Protein AF-R9RGM7-F1 (afdb_monomer_lite)

Organism: NCBI:txid588596

Secondary structure (DSSP, 8-state):
---SSPPPPPPHHHHHHHHHHHSHHHHTS-TTTT-HHHHHHHHHHHHHTS-HHHHHHHHHHHHHHHHHHHHHH-TT----PPPPP---------

InterPro domains:
  IPR009071 High mobility group box domain [PS50118] (6-78)
  IPR036910 High mobility group box domain superfamily [G3DSA:1.10.30.10] (3-88)
  IPR036910 High mobility group box domain superfamily [SSF47095] (5-86)

pLDDT: mean 84.55, std 15.94, range [43.41, 98.31]

Foldseek 3Di:
DPDPADDDQDALLSVQLVVVCPDCVNVVDDPVCVPVVNSSVVSVVCVVVDDPVSSVVSRVVSVVSVVVSCVVPHPPDDHDDDDDDPPPPPDDDD

Structure (mmCIF, N/CA/C/O backbone):
data_AF-R9RGM7-F1
#
_entry.id   AF-R9RGM7-F1
#
loop_
_atom_site.group_PDB
_atom_site.id
_atom_site.type_symbol
_atom_site.label_atom_id
_atom_site.label_alt_id
_atom_site.label_comp_id
_atom_site.label_asym_id
_atom_site.label_entity_id
_atom_site.label_seq_id
_atom_site.pdbx_PDB_ins_code
_atom_site.Cartn_x
_atom_site.Cartn_y
_atom_site.Cartn_z
_atom_site.occupancy
_atom_site.B_iso_or_equiv
_atom_site.auth_seq_id
_atom_site.auth_comp_id
_atom_site.auth_asym_id
_atom_site.auth_atom_id
_atom_site.pdbx_PDB_model_num
ATOM 1 N N . ILE A 1 1 ? 1.210 -2.065 -24.750 1.00 47.78 1 ILE A N 1
ATOM 2 C CA . ILE A 1 1 ? 1.373 -0.650 -24.315 1.00 47.78 1 ILE A CA 1
ATOM 3 C C . ILE A 1 1 ? 2.777 -0.481 -23.731 1.00 47.78 1 ILE A C 1
ATOM 5 O O . ILE A 1 1 ? 2.997 -0.862 -22.587 1.00 47.78 1 ILE A O 1
ATOM 9 N N . LYS A 1 2 ? 3.747 0.039 -24.497 1.00 50.59 2 LYS A N 1
ATOM 10 C CA . LYS A 1 2 ? 5.059 0.418 -23.942 1.00 50.59 2 LYS A CA 1
ATOM 11 C C . LYS A 1 2 ? 4.915 1.792 -23.284 1.00 50.59 2 LYS A C 1
ATOM 13 O O . LYS A 1 2 ? 4.875 2.812 -23.963 1.00 50.59 2 LYS A O 1
ATOM 18 N N . VAL A 1 3 ? 4.751 1.824 -21.962 1.00 61.19 3 VAL A N 1
ATOM 19 C CA . VAL A 1 3 ? 4.703 3.086 -21.207 1.00 61.19 3 VAL A CA 1
ATOM 20 C C . VAL A 1 3 ? 6.101 3.706 -21.243 1.00 61.19 3 VAL A C 1
ATOM 22 O O . VAL A 1 3 ? 7.052 3.072 -20.797 1.00 61.19 3 VAL A O 1
ATOM 25 N N . LYS A 1 4 ? 6.224 4.947 -21.740 1.00 70.31 4 LYS A N 1
ATOM 26 C CA . LYS A 1 4 ? 7.498 5.692 -21.887 1.00 70.31 4 LYS A CA 1
ATOM 27 C C . LYS A 1 4 ? 8.349 5.698 -20.602 1.00 70.31 4 LYS A C 1
ATOM 29 O O . LYS A 1 4 ? 9.570 5.761 -20.665 1.00 70.31 4 LYS A O 1
ATOM 34 N N . THR A 1 5 ? 7.694 5.613 -19.441 1.00 79.00 5 THR A N 1
ATOM 35 C CA . THR A 1 5 ? 8.314 5.394 -18.129 1.00 79.00 5 THR A CA 1
ATOM 36 C C . THR A 1 5 ? 7.453 4.441 -17.291 1.00 79.00 5 THR A C 1
ATOM 38 O O . THR A 1 5 ? 6.398 4.865 -16.803 1.00 79.00 5 THR A O 1
ATOM 41 N N . PRO A 1 6 ? 7.855 3.174 -17.111 1.00 84.75 6 PRO A N 1
ATOM 42 C CA . PRO A 1 6 ? 7.064 2.214 -16.353 1.00 84.75 6 PRO A CA 1
ATOM 43 C C . PRO A 1 6 ? 6.900 2.638 -14.876 1.00 84.75 6 PRO A C 1
ATOM 45 O O . PRO A 1 6 ? 7.866 3.088 -14.244 1.00 84.75 6 PRO A O 1
ATOM 48 N N . PRO A 1 7 ? 5.682 2.539 -14.303 1.00 90.38 7 PRO A N 1
ATOM 49 C CA . PRO A 1 7 ? 5.423 2.939 -12.924 1.00 90.38 7 PRO A CA 1
ATOM 50 C C . PRO A 1 7 ? 6.168 2.033 -11.940 1.00 90.38 7 PRO A C 1
ATOM 52 O O . PRO A 1 7 ? 6.546 0.910 -12.267 1.00 90.38 7 PRO A O 1
ATOM 55 N N . ARG A 1 8 ? 6.357 2.517 -10.709 1.00 93.19 8 ARG A N 1
ATOM 56 C CA . ARG A 1 8 ? 6.892 1.690 -9.620 1.00 93.19 8 ARG A CA 1
ATOM 57 C C . ARG A 1 8 ? 5.904 0.573 -9.261 1.00 93.19 8 ARG A C 1
ATOM 59 O O . ARG A 1 8 ? 4.695 0.838 -9.269 1.00 93.19 8 ARG A O 1
ATOM 66 N N . PRO A 1 9 ? 6.382 -0.621 -8.868 1.00 95.12 9 PRO A N 1
ATOM 67 C CA . PRO A 1 9 ? 5.515 -1.611 -8.244 1.00 95.12 9 PRO A CA 1
ATOM 68 C C . PRO A 1 9 ? 4.852 -0.998 -7.004 1.00 95.12 9 PRO A C 1
ATOM 70 O O . PRO A 1 9 ? 5.472 -0.249 -6.242 1.00 95.12 9 PRO A O 1
ATOM 73 N N . GLN A 1 10 ? 3.559 -1.266 -6.831 1.00 95.81 10 GLN A N 1
ATOM 74 C CA . GLN A 1 10 ? 2.786 -0.723 -5.716 1.00 95.81 10 GLN A CA 1
ATOM 75 C C . GLN A 1 10 ? 3.157 -1.462 -4.429 1.00 95.81 10 GLN A C 1
ATOM 77 O O . GLN A 1 10 ? 3.083 -2.686 -4.377 1.00 95.81 10 GLN A O 1
ATOM 82 N N . ASN A 1 11 ? 3.528 -0.716 -3.385 1.00 97.00 11 ASN A N 1
ATOM 83 C CA . ASN A 1 11 ? 3.771 -1.299 -2.067 1.00 97.00 11 ASN A CA 1
ATOM 84 C C . ASN A 1 11 ? 2.454 -1.646 -1.348 1.00 97.00 11 ASN A C 1
ATOM 86 O O . ASN A 1 11 ? 1.374 -1.182 -1.738 1.00 97.00 11 ASN A O 1
ATOM 90 N N . ARG A 1 12 ? 2.554 -2.407 -0.250 1.00 97.62 12 ARG A N 1
ATOM 91 C CA . ARG A 1 12 ? 1.404 -2.856 0.555 1.00 97.62 12 ARG A CA 1
ATOM 92 C C . ARG A 1 12 ? 0.452 -1.732 0.973 1.00 97.62 12 ARG A C 1
ATOM 94 O O . ARG A 1 12 ? -0.761 -1.896 0.882 1.00 97.62 12 ARG A O 1
ATOM 101 N N . PHE A 1 13 ? 0.974 -0.562 1.349 1.00 96.88 13 PHE A N 1
ATOM 102 C CA . PHE A 1 13 ? 0.143 0.571 1.762 1.00 96.88 13 PHE A CA 1
ATOM 103 C C . PHE A 1 13 ? -0.627 1.184 0.587 1.00 96.88 13 PHE A C 1
ATOM 105 O O . PHE A 1 13 ? -1.795 1.534 0.731 1.00 96.88 13 PHE A O 1
ATOM 112 N N . ILE A 1 14 ? -0.013 1.302 -0.595 1.00 96.38 14 ILE A N 1
ATOM 113 C CA . ILE A 1 14 ? -0.704 1.805 -1.792 1.00 96.38 14 ILE A CA 1
ATOM 114 C C . ILE A 1 14 ? -1.838 0.859 -2.201 1.00 96.38 14 ILE A C 1
ATOM 116 O O . ILE A 1 14 ? -2.929 1.332 -2.537 1.00 96.38 14 ILE A O 1
ATOM 120 N N . LEU A 1 15 ? -1.605 -0.453 -2.113 1.00 97.12 15 LEU A N 1
ATOM 121 C CA . LEU A 1 15 ? -2.620 -1.478 -2.362 1.00 97.12 15 LEU A CA 1
ATOM 122 C C . LEU A 1 15 ? -3.773 -1.372 -1.355 1.00 97.12 15 LEU A C 1
ATOM 124 O O . LEU A 1 15 ? -4.932 -1.250 -1.759 1.00 97.12 15 LEU A O 1
ATOM 128 N N . TYR A 1 16 ? -3.454 -1.306 -0.062 1.00 97.06 16 TYR A N 1
ATOM 129 C CA . TYR A 1 16 ? -4.428 -1.097 1.010 1.00 97.06 16 TYR A CA 1
ATOM 130 C C . TYR A 1 16 ? -5.236 0.187 0.810 1.00 97.06 16 TYR A C 1
ATOM 132 O O . TYR A 1 16 ? -6.465 0.185 0.896 1.00 97.06 16 TYR A O 1
ATOM 140 N N . ARG A 1 17 ? -4.566 1.287 0.450 1.00 95.44 17 ARG A N 1
ATOM 141 C CA . ARG A 1 17 ? -5.218 2.574 0.205 1.00 95.44 17 ARG A CA 1
ATOM 142 C C . ARG A 1 17 ? -6.219 2.500 -0.934 1.00 95.44 17 ARG A C 1
ATOM 144 O O . ARG A 1 17 ? -7.310 3.049 -0.810 1.00 95.44 17 ARG A O 1
ATOM 151 N N . ARG A 1 18 ? -5.868 1.815 -2.023 1.00 93.44 18 ARG A N 1
ATOM 152 C CA . ARG A 1 18 ? -6.761 1.609 -3.170 1.00 93.44 18 ARG A CA 1
ATOM 153 C C . ARG A 1 18 ? -7.946 0.709 -2.823 1.00 93.44 18 ARG A C 1
ATOM 155 O O . ARG A 1 18 ? -9.040 0.933 -3.332 1.00 93.44 18 ARG A O 1
ATOM 162 N N . PHE A 1 19 ? -7.740 -0.289 -1.968 1.00 94.44 19 PHE A N 1
ATOM 163 C CA . PHE A 1 19 ? -8.814 -1.134 -1.456 1.00 94.44 19 PHE A CA 1
ATOM 164 C C . PHE A 1 19 ? -9.785 -0.325 -0.583 1.00 94.44 19 PHE A C 1
ATOM 166 O O . PHE A 1 19 ? -10.976 -0.246 -0.890 1.00 9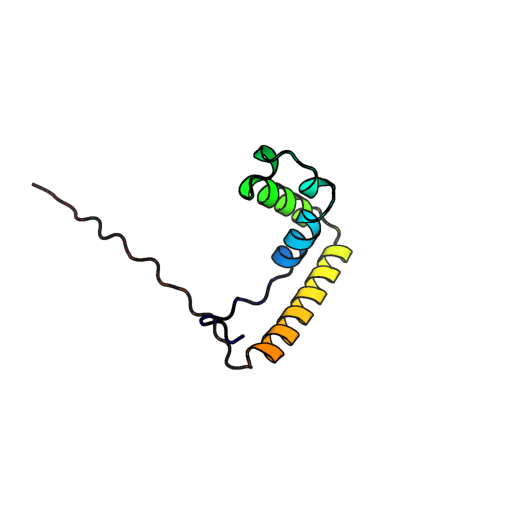4.44 19 PHE A O 1
ATOM 173 N N . LYS A 1 20 ? -9.281 0.369 0.446 1.00 93.31 20 LYS A N 1
ATOM 174 C CA . LYS A 1 20 ? -10.120 1.162 1.356 1.00 93.31 20 LYS A CA 1
ATOM 175 C C . LYS A 1 20 ? -10.811 2.324 0.649 1.00 93.31 20 LYS A C 1
ATOM 177 O O . LYS A 1 20 ? -11.990 2.542 0.910 1.00 93.31 20 LYS A O 1
ATOM 182 N N . SER A 1 21 ? -10.160 3.023 -0.285 1.00 89.94 21 SER A N 1
ATOM 183 C CA . SER A 1 21 ? -10.793 4.141 -1.005 1.00 89.94 21 SER A CA 1
ATOM 184 C C . SER A 1 21 ? -12.002 3.721 -1.850 1.00 89.94 21 SER A C 1
ATOM 186 O O . SER A 1 21 ? -12.875 4.544 -2.118 1.00 89.94 21 SER A O 1
ATOM 188 N N . ARG A 1 22 ? -12.087 2.442 -2.239 1.00 89.31 22 ARG A N 1
ATOM 189 C CA . ARG A 1 22 ? -13.239 1.868 -2.953 1.00 89.31 22 ARG A CA 1
ATOM 190 C C . ARG A 1 22 ? -14.360 1.400 -2.027 1.00 89.31 22 ARG A C 1
ATOM 192 O O . ARG A 1 22 ? -15.455 1.136 -2.521 1.00 89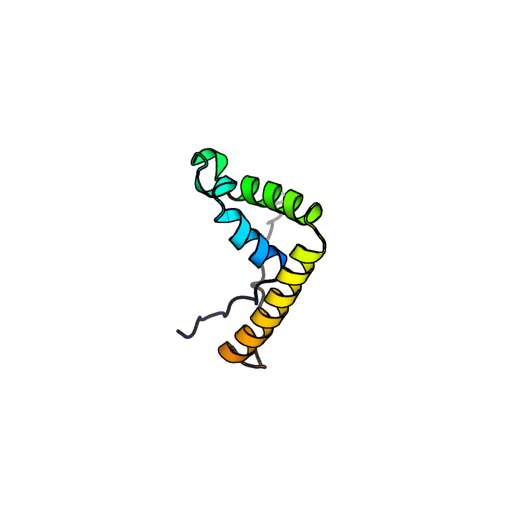.31 22 ARG A O 1
ATOM 199 N N . SER A 1 23 ? -14.113 1.301 -0.721 1.00 88.94 23 SER A N 1
ATOM 200 C CA . SER A 1 23 ? -15.141 0.905 0.244 1.00 88.94 23 SER A CA 1
ATOM 201 C C . SER A 1 23 ? -16.269 1.949 0.326 1.00 88.94 23 SER A C 1
ATOM 203 O O . SER A 1 23 ? -16.026 3.141 0.092 1.00 88.94 23 SER A O 1
ATOM 205 N N . PRO A 1 24 ? -17.501 1.545 0.697 1.00 86.12 24 PRO A N 1
ATOM 206 C CA . PRO A 1 24 ? -18.639 2.461 0.801 1.00 86.12 24 PRO A CA 1
ATOM 207 C C . PRO A 1 24 ? -18.363 3.691 1.679 1.00 86.12 24 PRO A C 1
ATOM 209 O O . PRO A 1 24 ? -18.784 4.789 1.317 1.00 86.12 24 PRO A O 1
ATOM 212 N N . LYS A 1 25 ? -17.576 3.524 2.756 1.00 84.75 25 LYS A N 1
ATOM 213 C CA . LYS A 1 25 ? -17.168 4.585 3.699 1.00 84.75 25 LYS A CA 1
ATOM 214 C C . LYS A 1 25 ? -16.509 5.789 3.018 1.00 84.75 25 LYS A C 1
ATOM 216 O O . LYS A 1 25 ? -16.670 6.917 3.480 1.00 84.75 25 LYS A O 1
ATOM 221 N N . PHE A 1 26 ? -15.760 5.559 1.942 1.00 83.81 26 PHE A N 1
ATOM 222 C CA . PHE A 1 26 ? -15.050 6.613 1.211 1.00 83.81 26 PHE A CA 1
ATOM 223 C C . PHE A 1 26 ? -15.695 6.920 -0.145 1.00 83.81 26 PHE A C 1
ATOM 225 O O . PHE A 1 26 ? -15.674 8.067 -0.588 1.00 83.81 26 PHE A O 1
ATOM 232 N N . LYS A 1 27 ? -16.330 5.929 -0.784 1.00 80.62 27 LYS A N 1
ATOM 233 C CA . LYS A 1 27 ? -16.967 6.083 -2.099 1.00 80.62 27 LYS A CA 1
ATOM 234 C C . LYS A 1 27 ? -18.245 6.934 -2.056 1.00 80.62 27 LYS A C 1
ATOM 236 O O . LYS A 1 27 ? -18.503 7.668 -3.007 1.00 80.62 27 LYS A O 1
ATOM 241 N N . LYS A 1 28 ? -19.029 6.854 -0.971 1.00 81.38 28 LYS A N 1
ATOM 242 C CA . LYS A 1 28 ? -20.332 7.541 -0.833 1.00 81.38 28 LYS A CA 1
ATOM 243 C C . LYS A 1 28 ? -20.249 8.980 -0.293 1.00 81.38 28 LYS A C 1
ATOM 245 O O . LYS A 1 28 ? -21.279 9.618 -0.129 1.00 81.38 28 LYS A O 1
ATOM 250 N N . ARG A 1 29 ? -19.052 9.513 -0.022 1.00 79.44 29 ARG A N 1
ATOM 251 C CA . ARG A 1 29 ? -18.885 10.859 0.563 1.00 79.44 29 ARG A CA 1
ATOM 252 C C . ARG A 1 29 ? -19.269 11.982 -0.403 1.00 79.44 29 ARG A C 1
ATOM 254 O O . ARG A 1 29 ? -19.225 11.781 -1.620 1.00 79.44 29 ARG A O 1
ATOM 261 N N . ARG A 1 30 ? -19.585 13.172 0.117 1.00 74.69 30 ARG A N 1
ATOM 262 C CA . ARG A 1 30 ? -19.748 14.390 -0.700 1.00 74.69 30 ARG A CA 1
ATOM 263 C C . ARG A 1 30 ? -18.412 14.780 -1.353 1.00 74.69 30 ARG A C 1
ATOM 265 O O . ARG A 1 30 ? -17.356 14.301 -0.933 1.00 74.69 30 ARG A O 1
ATOM 272 N N . LYS A 1 31 ? -18.436 15.562 -2.438 1.00 71.94 31 LYS A N 1
ATOM 273 C CA . LYS A 1 31 ? -17.220 15.875 -3.224 1.00 71.94 31 LYS A CA 1
ATOM 274 C C . LYS A 1 31 ? -16.166 16.593 -2.374 1.00 71.94 31 LYS A C 1
ATOM 276 O O . LYS A 1 31 ? -14.976 16.319 -2.526 1.00 71.94 31 LYS A O 1
ATOM 281 N N . GLU A 1 32 ? -16.605 17.435 -1.448 1.00 68.88 32 GLU A N 1
ATOM 282 C CA . GLU A 1 32 ? -15.775 18.236 -0.546 1.00 68.88 32 GLU A CA 1
ATOM 283 C C . GLU A 1 32 ? -14.983 17.344 0.428 1.00 68.88 32 GLU A C 1
ATOM 285 O O . GLU A 1 32 ? -13.798 17.584 0.673 1.00 68.88 32 GLU A O 1
ATOM 290 N N . ASP A 1 33 ? -15.596 16.244 0.875 1.00 66.69 33 ASP A N 1
ATOM 291 C CA . ASP A 1 33 ? -15.017 15.255 1.796 1.00 66.69 33 ASP A CA 1
ATOM 292 C C . ASP A 1 33 ? -14.206 14.159 1.081 1.00 66.69 33 ASP A C 1
ATOM 294 O O . ASP A 1 33 ? -13.476 13.388 1.712 1.00 66.69 33 ASP A O 1
ATOM 298 N N . ARG A 1 34 ? -14.305 14.080 -0.255 1.00 69.69 34 ARG A N 1
ATOM 299 C CA . ARG A 1 34 ? -13.464 13.215 -1.107 1.00 69.69 34 ARG A CA 1
ATOM 300 C C . ARG A 1 34 ? -12.103 13.830 -1.425 1.00 69.69 34 ARG A C 1
ATOM 302 O O . ARG A 1 34 ? -11.351 13.254 -2.216 1.00 69.69 34 ARG A O 1
ATOM 309 N N . LYS A 1 35 ? -11.755 14.983 -0.837 1.00 77.94 35 LYS A N 1
ATOM 310 C CA . LYS A 1 35 ? -10.424 15.585 -1.001 1.00 77.94 35 LYS A CA 1
ATOM 311 C C . LYS A 1 35 ? -9.349 14.531 -0.725 1.00 77.94 35 LYS A C 1
ATOM 313 O O . LYS A 1 35 ? -9.205 14.038 0.393 1.00 77.94 35 LYS A O 1
ATOM 318 N N . VAL A 1 36 ? -8.543 14.233 -1.749 1.00 77.50 36 VAL A N 1
ATOM 319 C CA . VAL A 1 36 ? -7.543 13.145 -1.748 1.00 77.50 36 VAL A CA 1
ATOM 320 C C . VAL A 1 36 ? -6.609 13.215 -0.537 1.00 77.50 36 VAL A C 1
ATOM 322 O O . VAL A 1 36 ? -6.234 12.179 0.019 1.00 77.50 36 VAL A O 1
ATOM 325 N N . LYS A 1 37 ? -6.254 14.433 -0.106 1.00 82.06 37 LYS A N 1
ATOM 326 C CA . LYS A 1 37 ? -5.408 14.685 1.067 1.00 82.06 37 LYS A CA 1
ATOM 327 C C . LYS A 1 37 ? -6.070 14.215 2.368 1.00 82.06 37 LYS A C 1
ATOM 329 O O . LYS A 1 37 ? -5.400 13.567 3.165 1.00 82.06 37 LYS A O 1
ATOM 334 N N . LEU A 1 38 ? -7.361 14.498 2.560 1.00 81.88 38 LEU A N 1
ATOM 335 C CA . LEU A 1 38 ? -8.120 14.093 3.750 1.00 81.88 38 LEU A CA 1
ATOM 336 C C . LEU A 1 38 ? -8.318 12.576 3.771 1.00 81.88 38 LEU A C 1
ATOM 338 O O . LEU A 1 38 ? -7.892 11.910 4.712 1.00 81.88 38 LEU A O 1
ATOM 342 N N . THR A 1 39 ? -8.813 12.008 2.668 1.00 85.44 39 THR A N 1
ATOM 343 C CA . THR A 1 39 ? -9.002 10.557 2.530 1.00 85.44 39 THR A CA 1
ATOM 344 C C . THR A 1 39 ? -7.700 9.779 2.745 1.00 85.44 39 THR A C 1
ATOM 346 O O . THR A 1 39 ? -7.696 8.740 3.399 1.00 85.44 39 THR A O 1
ATOM 349 N N . SER A 1 40 ? -6.567 10.281 2.239 1.00 89.06 40 SER A N 1
ATOM 350 C CA . SER A 1 40 ? -5.272 9.611 2.427 1.00 89.06 40 SER A CA 1
ATOM 351 C C . SER A 1 40 ? -4.784 9.667 3.877 1.00 89.06 40 SER A C 1
ATOM 353 O O . SER A 1 40 ? -4.205 8.686 4.337 1.00 89.06 40 SER A O 1
ATOM 355 N N . LYS A 1 41 ? -5.027 10.771 4.601 1.00 92.25 41 LYS A N 1
ATOM 356 C CA . LYS A 1 41 ? -4.698 10.875 6.033 1.00 92.25 41 LYS A CA 1
ATOM 357 C C . LYS A 1 41 ? -5.515 9.887 6.863 1.00 92.25 41 LYS A C 1
ATOM 359 O O . LYS A 1 41 ? -4.943 9.147 7.654 1.00 92.25 41 LYS A O 1
ATOM 364 N N . GLU A 1 42 ? -6.823 9.823 6.636 1.00 92.81 42 GLU A N 1
ATOM 365 C CA . GLU A 1 42 ? -7.697 8.883 7.346 1.00 92.81 42 GLU A CA 1
ATOM 366 C C . GLU A 1 42 ? -7.312 7.428 7.081 1.00 92.81 42 GLU A C 1
ATOM 368 O O . GLU A 1 42 ? -7.211 6.629 8.008 1.00 92.81 42 GLU A O 1
ATOM 373 N N . ILE A 1 43 ? -7.041 7.074 5.823 1.00 94.75 43 ILE A N 1
ATOM 374 C CA . ILE A 1 43 ? -6.623 5.712 5.489 1.00 94.75 4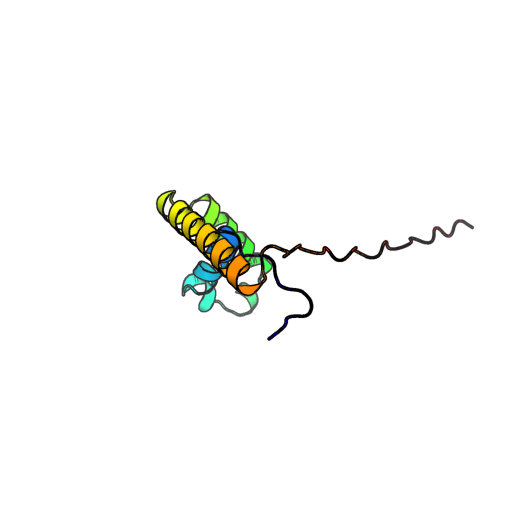3 ILE A CA 1
ATOM 375 C C . ILE A 1 43 ? -5.254 5.379 6.099 1.00 94.75 43 ILE A C 1
ATOM 377 O O . ILE A 1 43 ? -5.025 4.234 6.480 1.00 94.75 43 ILE A O 1
ATOM 381 N N . ALA A 1 44 ? -4.348 6.352 6.231 1.00 95.81 44 ALA A N 1
ATOM 382 C CA . ALA A 1 44 ? -3.086 6.138 6.933 1.00 95.81 44 ALA A CA 1
ATOM 383 C C . ALA A 1 44 ? -3.301 5.821 8.422 1.00 95.81 44 ALA A C 1
ATOM 385 O O . ALA A 1 44 ? -2.610 4.956 8.954 1.00 95.81 44 ALA A O 1
ATOM 386 N N . ILE A 1 45 ? -4.271 6.470 9.076 1.00 96.31 45 ILE A N 1
ATOM 387 C CA . ILE A 1 45 ? -4.663 6.149 10.458 1.00 96.31 45 ILE A CA 1
ATOM 388 C C . ILE A 1 45 ? -5.245 4.733 10.525 1.00 96.31 45 ILE A C 1
ATOM 390 O O . ILE A 1 45 ? -4.812 3.942 11.357 1.00 96.31 45 ILE A O 1
ATOM 394 N N . LEU A 1 46 ? -6.151 4.378 9.604 1.00 95.69 46 LEU A N 1
ATOM 395 C CA . LEU A 1 46 ? -6.705 3.021 9.533 1.00 95.69 46 LEU A CA 1
ATOM 396 C C . LEU A 1 46 ? -5.610 1.966 9.361 1.00 95.69 46 LEU A C 1
ATOM 398 O O . LEU A 1 46 ? -5.633 0.966 10.057 1.00 95.69 46 LEU A O 1
ATOM 402 N N . TRP A 1 47 ? -4.625 2.210 8.493 1.00 97.50 47 TRP A N 1
ATOM 403 C CA . TRP A 1 47 ? -3.510 1.285 8.283 1.00 97.50 47 TRP A CA 1
ATOM 404 C C . TRP A 1 47 ? -2.669 1.058 9.546 1.00 97.50 47 TRP A C 1
ATOM 406 O O . TRP A 1 47 ? -2.235 -0.065 9.795 1.00 97.50 47 TRP A O 1
ATOM 416 N N . LYS A 1 48 ? -2.433 2.108 10.347 1.00 96.62 48 LYS A N 1
ATOM 417 C CA . LYS A 1 48 ? -1.691 1.988 11.613 1.00 96.62 48 LYS A CA 1
ATOM 418 C C . LYS A 1 48 ? -2.419 1.085 12.613 1.00 96.62 48 LYS A C 1
ATOM 420 O O . LYS A 1 48 ? -1.761 0.286 13.270 1.00 96.62 48 LYS A O 1
ATOM 425 N N . ASN A 1 49 ? -3.747 1.186 12.656 1.00 97.06 49 ASN A N 1
ATOM 426 C CA . ASN A 1 49 ? -4.610 0.473 13.601 1.00 97.06 49 ASN A CA 1
ATOM 427 C C . ASN A 1 49 ? -5.180 -0.845 13.044 1.00 97.06 49 ASN A C 1
ATOM 429 O O . ASN A 1 49 ? -6.006 -1.476 13.692 1.00 97.06 49 ASN A O 1
ATOM 433 N N . GLU A 1 50 ? -4.801 -1.236 11.828 1.00 97.12 50 GLU A N 1
ATOM 434 C CA . GLU A 1 50 ? -5.289 -2.458 11.190 1.00 97.12 50 GLU A CA 1
ATOM 435 C C . GLU A 1 50 ? -4.629 -3.697 11.815 1.00 97.12 50 GLU A C 1
ATOM 437 O O . GLU A 1 50 ? -3.493 -3.625 12.298 1.00 97.12 50 GLU A O 1
ATOM 442 N N . THR A 1 51 ? -5.316 -4.839 11.767 1.00 97.94 51 THR A N 1
ATOM 443 C CA . THR A 1 51 ? -4.800 -6.091 12.332 1.00 97.94 51 THR A CA 1
ATOM 444 C C . THR A 1 51 ? -3.572 -6.610 11.583 1.00 97.94 51 THR A C 1
ATOM 446 O O . THR A 1 51 ? -3.357 -6.328 10.394 1.00 97.94 51 THR A O 1
ATOM 449 N N . GLU A 1 52 ? -2.754 -7.403 12.273 1.00 97.25 52 GLU A N 1
ATOM 450 C CA . GLU A 1 52 ? -1.551 -7.991 11.682 1.00 97.25 52 GLU A CA 1
ATOM 451 C C . GLU A 1 52 ? -1.884 -8.977 10.556 1.00 97.25 52 GLU A C 1
ATOM 453 O O . GLU A 1 52 ? -1.150 -9.059 9.571 1.00 97.25 52 GLU A O 1
ATOM 458 N N . GLU A 1 53 ? -3.021 -9.665 10.624 1.00 97.75 53 GLU A N 1
ATOM 459 C CA . GLU A 1 53 ? -3.512 -10.569 9.578 1.00 97.75 53 GLU A CA 1
ATOM 460 C C . GLU A 1 53 ? -3.757 -9.804 8.278 1.00 97.75 53 GLU A C 1
ATOM 462 O O . GLU A 1 53 ? -3.268 -10.189 7.213 1.00 97.75 53 GLU A O 1
ATOM 467 N N . VAL A 1 54 ? -4.448 -8.665 8.356 1.00 97.44 54 VAL A N 1
ATOM 468 C CA . VAL A 1 54 ? -4.699 -7.824 7.182 1.00 97.44 54 VAL A CA 1
ATOM 469 C C . VAL A 1 54 ? -3.382 -7.260 6.650 1.00 97.44 54 VAL A C 1
ATOM 471 O O . VAL A 1 54 ? -3.149 -7.283 5.438 1.00 97.44 54 VAL A O 1
ATOM 474 N N . LYS A 1 55 ? -2.473 -6.806 7.522 1.00 97.25 55 LYS A N 1
ATOM 475 C CA . LYS A 1 55 ? -1.143 -6.347 7.087 1.00 97.25 55 LYS A CA 1
ATOM 476 C C . LYS A 1 55 ? -0.371 -7.460 6.370 1.00 97.25 55 LYS A C 1
ATOM 478 O O . LYS A 1 55 ? 0.205 -7.189 5.313 1.00 97.25 55 LYS A O 1
ATOM 483 N N . LYS A 1 56 ? -0.409 -8.703 6.869 1.00 98.06 56 LYS A N 1
ATOM 484 C CA . LYS A 1 56 ? 0.200 -9.888 6.231 1.00 98.06 56 LYS A CA 1
ATOM 485 C C . LYS A 1 56 ? -0.386 -10.156 4.843 1.00 98.06 56 LYS A C 1
ATOM 487 O O . LYS A 1 56 ? 0.386 -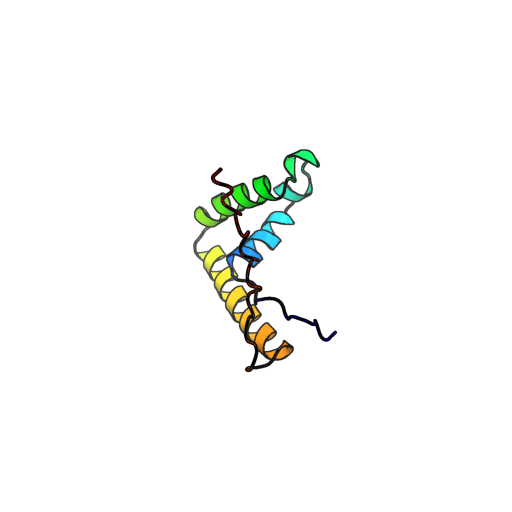10.385 3.911 1.00 98.06 56 LYS A O 1
ATOM 492 N N . VAL A 1 57 ? -1.704 -10.037 4.667 1.00 98.31 57 VAL A N 1
ATOM 493 C CA . VAL A 1 57 ? -2.354 -10.157 3.347 1.00 98.31 57 VAL A CA 1
ATOM 494 C C . VAL A 1 57 ? -1.796 -9.123 2.367 1.00 98.31 57 VAL A C 1
ATOM 496 O O . VAL A 1 57 ? -1.370 -9.473 1.265 1.00 98.31 57 VAL A O 1
ATOM 499 N N . PHE A 1 58 ? -1.717 -7.849 2.759 1.00 98.06 58 PHE A N 1
ATOM 500 C CA . PHE A 1 58 ? -1.176 -6.812 1.873 1.00 98.06 58 PHE A CA 1
ATOM 501 C C . PHE A 1 58 ? 0.338 -6.937 1.645 1.00 98.06 58 PHE A C 1
ATOM 503 O O . PHE A 1 58 ? 0.817 -6.563 0.573 1.00 98.06 58 PHE A O 1
ATOM 510 N N . CYS A 1 59 ? 1.091 -7.506 2.590 1.00 98.00 59 CYS A N 1
ATOM 511 C CA . CYS A 1 59 ? 2.485 -7.905 2.378 1.00 98.00 59 CYS A CA 1
ATOM 512 C C . CYS A 1 59 ? 2.608 -9.014 1.321 1.00 98.00 59 CYS A C 1
ATOM 514 O O . CYS A 1 59 ? 3.480 -8.932 0.456 1.00 98.00 59 CYS A O 1
ATOM 516 N N . ALA A 1 60 ? 1.740 -10.030 1.350 1.00 98.19 60 ALA A N 1
ATOM 517 C CA . ALA A 1 60 ? 1.712 -11.077 0.328 1.00 98.19 60 ALA A CA 1
ATOM 518 C C . ALA A 1 60 ? 1.348 -10.499 -1.051 1.00 98.19 60 ALA A C 1
ATOM 520 O O . ALA A 1 60 ? 2.039 -10.768 -2.034 1.00 98.19 60 ALA A O 1
ATOM 521 N N . LEU A 1 61 ? 0.351 -9.610 -1.111 1.00 97.88 61 LEU A N 1
ATOM 522 C CA . LEU A 1 61 ? -0.006 -8.898 -2.341 1.00 97.88 61 LEU A CA 1
ATOM 523 C C . LEU A 1 61 ? 1.152 -8.045 -2.879 1.00 97.88 61 LEU A C 1
ATOM 525 O O . LEU A 1 61 ? 1.378 -8.020 -4.084 1.00 97.88 61 LEU A O 1
ATOM 529 N N . GLU A 1 62 ? 1.921 -7.378 -2.014 1.00 98.12 62 GLU A N 1
ATOM 530 C CA . GLU A 1 62 ? 3.122 -6.639 -2.427 1.00 98.12 62 GLU A CA 1
ATOM 531 C C . GLU A 1 62 ? 4.161 -7.560 -3.090 1.00 98.12 62 GLU A C 1
ATOM 533 O O . GLU A 1 62 ? 4.751 -7.177 -4.103 1.00 98.12 62 GLU A O 1
ATOM 538 N N . ARG A 1 63 ? 4.361 -8.784 -2.577 1.00 98.12 63 ARG A N 1
ATOM 539 C CA . ARG A 1 63 ? 5.252 -9.779 -3.207 1.00 98.12 63 ARG A CA 1
ATOM 540 C C . ARG A 1 63 ? 4.743 -10.179 -4.591 1.00 98.12 63 ARG A C 1
ATOM 542 O O . ARG A 1 63 ? 5.508 -10.123 -5.549 1.00 98.12 63 ARG A O 1
ATOM 549 N N . MET A 1 64 ? 3.452 -10.488 -4.717 1.00 97.94 64 MET A N 1
ATOM 550 C CA . MET A 1 64 ? 2.841 -10.835 -6.008 1.00 97.94 64 MET A CA 1
ATOM 551 C C . MET 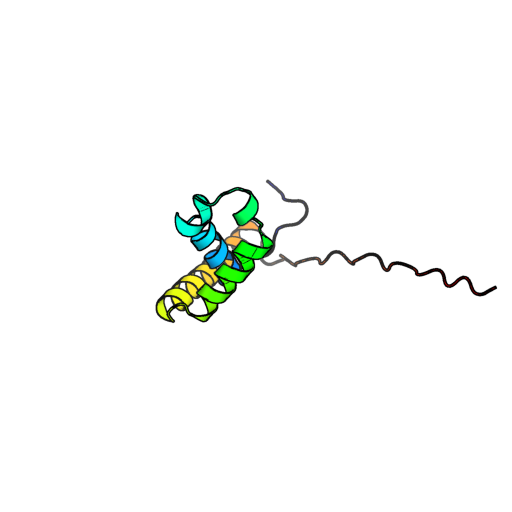A 1 64 ? 2.937 -9.692 -7.022 1.00 97.94 64 MET A C 1
ATOM 553 O O . MET A 1 64 ? 3.236 -9.917 -8.192 1.00 97.94 64 MET A O 1
ATOM 557 N N . VAL A 1 65 ? 2.731 -8.448 -6.580 1.00 96.81 65 VAL A N 1
ATOM 558 C CA . VAL A 1 65 ? 2.866 -7.268 -7.441 1.00 96.81 65 VAL A CA 1
ATOM 559 C C . VAL A 1 65 ? 4.298 -7.108 -7.941 1.00 96.81 65 VAL A C 1
ATOM 561 O O . VAL A 1 65 ? 4.472 -6.741 -9.097 1.00 96.81 65 VAL A O 1
ATOM 564 N N . LYS A 1 66 ? 5.316 -7.392 -7.120 1.00 95.50 66 LYS A N 1
ATOM 565 C CA . LYS A 1 66 ? 6.720 -7.365 -7.563 1.00 95.50 66 LYS A CA 1
ATOM 566 C C . LYS A 1 66 ? 7.008 -8.433 -8.616 1.00 95.50 66 LYS A C 1
ATOM 568 O O . LYS A 1 66 ? 7.635 -8.106 -9.616 1.00 95.50 66 LYS A O 1
ATOM 573 N N . ILE A 1 67 ? 6.512 -9.657 -8.420 1.00 96.19 67 ILE A N 1
ATOM 574 C CA . ILE A 1 67 ? 6.654 -10.754 -9.392 1.00 96.19 67 ILE A CA 1
ATOM 575 C C . ILE A 1 67 ? 6.016 -10.353 -10.726 1.00 96.19 67 ILE A C 1
ATOM 577 O O . ILE A 1 67 ? 6.693 -10.313 -11.747 1.00 96.19 67 ILE A O 1
ATOM 581 N N . LYS A 1 68 ? 4.755 -9.912 -10.702 1.00 95.62 68 LYS A N 1
ATOM 582 C CA . LYS A 1 68 ? 4.045 -9.491 -11.917 1.00 95.62 68 LYS A CA 1
ATOM 583 C C . LYS A 1 68 ? 4.658 -8.256 -12.579 1.00 95.62 68 LYS A C 1
ATOM 585 O O . LYS A 1 68 ? 4.611 -8.099 -13.792 1.00 95.62 68 LYS A O 1
ATOM 590 N N . HIS A 1 69 ? 5.212 -7.339 -11.789 1.00 95.06 69 HIS A N 1
ATOM 591 C CA . HIS A 1 69 ? 5.913 -6.168 -12.314 1.00 95.06 69 HIS A CA 1
ATOM 592 C C . HIS A 1 69 ? 7.195 -6.580 -13.049 1.00 95.06 69 HIS A C 1
ATOM 594 O O . HIS A 1 69 ? 7.412 -6.110 -14.161 1.00 95.06 69 HIS A O 1
ATOM 600 N N . ARG A 1 70 ? 7.962 -7.520 -12.486 1.00 93.50 70 ARG A N 1
ATOM 601 C CA . ARG A 1 70 ? 9.141 -8.129 -13.115 1.00 93.50 70 ARG A CA 1
ATOM 602 C C . ARG A 1 70 ? 8.787 -8.838 -14.428 1.00 93.50 70 ARG A C 1
ATOM 604 O O . ARG A 1 70 ? 9.425 -8.577 -15.436 1.00 93.50 70 ARG A O 1
ATOM 611 N N . GLU A 1 71 ? 7.720 -9.638 -14.449 1.00 94.62 71 GLU A N 1
ATOM 612 C CA . GLU A 1 71 ? 7.225 -10.304 -15.671 1.00 94.62 71 GLU A CA 1
ATOM 613 C C . GLU A 1 71 ? 6.864 -9.312 -16.789 1.00 94.62 71 GLU A C 1
ATOM 615 O O . GLU A 1 71 ? 7.119 -9.566 -17.962 1.00 94.62 71 GLU A O 1
ATOM 620 N N . VAL A 1 72 ? 6.257 -8.174 -16.435 1.00 93.50 72 VAL A N 1
ATOM 621 C CA . VAL A 1 72 ? 5.769 -7.187 -17.413 1.00 93.50 72 VAL A CA 1
ATOM 622 C C . VAL A 1 72 ? 6.867 -6.232 -17.888 1.00 93.50 72 VAL A C 1
ATOM 624 O O . VAL A 1 72 ? 6.817 -5.772 -19.030 1.00 93.50 72 VAL A O 1
ATOM 627 N N . TYR A 1 73 ? 7.812 -5.872 -17.017 1.00 91.31 73 TYR A N 1
ATOM 628 C CA . TYR A 1 73 ? 8.789 -4.809 -17.278 1.00 91.31 73 TYR A CA 1
ATOM 629 C C . TYR A 1 73 ? 10.242 -5.278 -17.368 1.00 91.31 73 TYR A C 1
ATOM 631 O O . TYR A 1 73 ? 11.085 -4.447 -17.694 1.00 91.31 73 TYR A O 1
ATOM 639 N N . GLY A 1 74 ? 10.515 -6.559 -17.122 1.00 91.62 74 GLY A N 1
ATOM 640 C CA . GLY A 1 74 ? 11.852 -7.139 -17.182 1.00 91.62 74 GLY A CA 1
ATOM 641 C C . GLY A 1 74 ? 12.671 -6.951 -15.904 1.00 91.62 74 GLY A C 1
ATOM 642 O O . GLY A 1 74 ? 12.355 -6.142 -15.023 1.00 91.62 74 GLY A O 1
ATOM 643 N N . ASP A 1 75 ? 13.755 -7.718 -15.825 1.00 90.44 75 ASP A N 1
ATOM 644 C CA . ASP A 1 75 ? 14.716 -7.710 -14.712 1.00 90.44 75 ASP A CA 1
ATOM 645 C C . ASP A 1 75 ? 15.592 -6.456 -14.702 1.00 90.44 75 ASP A C 1
ATOM 647 O O . ASP A 1 75 ? 16.106 -6.046 -13.662 1.00 90.44 75 ASP A O 1
ATOM 651 N N . ASP A 1 76 ? 15.720 -5.814 -15.859 1.00 89.50 76 ASP A N 1
ATOM 652 C CA . ASP A 1 76 ? 16.459 -4.580 -16.090 1.00 89.50 76 ASP A CA 1
ATOM 653 C C . ASP A 1 76 ? 15.666 -3.319 -15.697 1.00 89.50 76 ASP A C 1
ATOM 655 O O . ASP A 1 76 ? 16.169 -2.193 -15.818 1.00 89.50 76 ASP A O 1
ATOM 659 N N . TYR A 1 77 ? 14.439 -3.470 -15.174 1.00 90.62 77 TYR A N 1
ATOM 660 C CA . TYR A 1 77 ? 13.647 -2.338 -14.704 1.00 90.62 77 TYR A CA 1
ATOM 661 C C . TYR A 1 77 ? 14.401 -1.526 -13.642 1.00 90.62 77 TYR A C 1
ATOM 663 O O . TYR A 1 77 ? 14.678 -1.975 -12.527 1.00 90.62 77 TYR A O 1
ATOM 671 N N . LYS A 1 78 ? 14.616 -0.240 -13.941 1.00 87.31 78 LYS A N 1
ATOM 672 C CA . LYS A 1 78 ? 15.160 0.734 -12.992 1.00 87.31 78 LYS A CA 1
ATOM 673 C C . LYS A 1 78 ? 14.316 1.997 -12.957 1.00 87.31 78 LYS A C 1
ATOM 675 O O . LYS A 1 78 ? 14.115 2.680 -13.962 1.00 87.31 78 LYS A O 1
ATOM 680 N N . TYR A 1 79 ? 13.864 2.363 -11.760 1.00 88.75 79 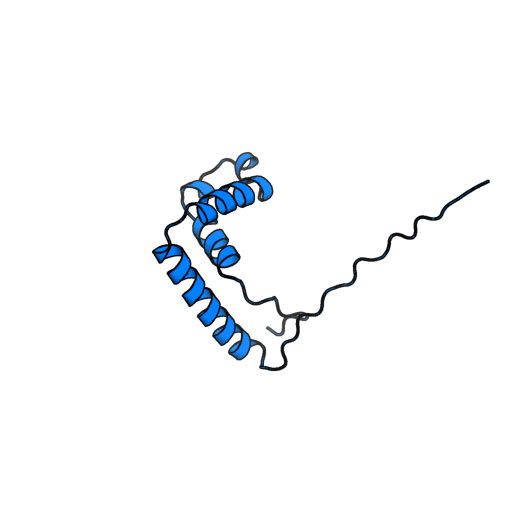TYR A N 1
ATOM 681 C CA . TYR A 1 79 ? 13.140 3.613 -11.564 1.00 88.75 79 TYR A CA 1
ATOM 682 C C . TYR A 1 79 ? 14.057 4.824 -11.784 1.00 88.75 79 TYR A C 1
ATOM 684 O O . TYR A 1 79 ? 14.998 5.051 -11.022 1.00 88.75 79 TYR A O 1
ATOM 692 N N . LYS A 1 80 ? 13.728 5.653 -12.779 1.00 86.69 80 LYS A N 1
ATOM 693 C CA . LYS A 1 80 ? 14.398 6.934 -13.032 1.00 86.69 80 LYS A CA 1
ATOM 694 C C . LYS A 1 80 ? 13.612 8.068 -12.368 1.00 86.69 80 LYS A C 1
ATOM 696 O O . LYS A 1 80 ? 12.510 8.412 -12.794 1.00 86.69 80 LYS A O 1
ATOM 701 N N . LYS A 1 81 ? 14.170 8.658 -11.306 1.00 82.69 81 LYS A N 1
ATOM 702 C CA . LYS A 1 81 ? 13.601 9.852 -10.659 1.00 82.69 81 LYS A CA 1
ATOM 703 C C . LYS A 1 81 ? 13.793 11.055 -11.587 1.00 82.69 81 LYS A C 1
ATOM 705 O O . LYS A 1 81 ? 14.917 11.333 -11.993 1.00 82.69 81 LYS A O 1
ATOM 710 N N . LYS A 1 82 ? 12.729 11.810 -11.873 1.00 80.75 82 LYS A N 1
ATOM 711 C CA . LYS A 1 82 ? 12.876 13.139 -12.487 1.00 80.75 82 LYS A CA 1
ATOM 712 C C . LYS A 1 82 ? 13.549 14.074 -11.475 1.00 80.75 82 LYS A C 1
ATOM 714 O O . LYS A 1 82 ? 13.062 14.196 -10.346 1.00 80.75 82 LYS A O 1
ATOM 719 N N . LYS A 1 83 ? 14.670 14.698 -11.850 1.00 78.56 83 LYS A N 1
ATOM 720 C CA . LYS A 1 83 ? 15.270 15.778 -11.053 1.00 78.56 83 LYS A CA 1
ATOM 721 C C . LYS A 1 83 ? 14.256 16.926 -10.990 1.00 78.56 83 LYS A C 1
ATOM 723 O O . LYS A 1 83 ? 13.636 17.251 -11.999 1.00 78.56 83 LYS A O 1
ATOM 728 N N . ARG A 1 84 ? 14.025 17.479 -9.798 1.00 72.62 84 ARG A N 1
ATOM 729 C CA . ARG A 1 84 ? 13.264 18.729 -9.664 1.00 72.62 84 ARG A CA 1
ATOM 730 C C . ARG A 1 84 ? 14.188 19.837 -10.166 1.00 72.62 84 ARG A C 1
ATOM 732 O O . ARG A 1 84 ? 15.348 19.834 -9.766 1.00 72.62 84 ARG A O 1
ATOM 739 N N . GLY A 1 85 ? 13.709 20.701 -11.061 1.00 60.00 85 GLY A N 1
ATOM 740 C CA . GLY A 1 85 ? 14.466 21.885 -11.463 1.00 60.00 85 GLY A CA 1
ATOM 741 C C . GLY A 1 85 ? 14.799 22.690 -10.211 1.00 60.00 85 GLY A C 1
ATOM 742 O O . GLY A 1 85 ? 13.902 22.985 -9.423 1.00 60.00 85 GLY A O 1
ATOM 743 N N . SER A 1 86 ? 16.081 22.946 -9.982 1.00 49.59 86 SER A N 1
ATOM 744 C CA . SER A 1 86 ? 16.532 23.924 -9.001 1.00 49.59 86 SER A CA 1
ATOM 745 C C . SER A 1 86 ? 15.963 25.273 -9.420 1.00 49.59 86 SER A C 1
ATOM 747 O O . SER A 1 86 ? 16.307 25.776 -10.487 1.00 49.59 86 SER A O 1
ATOM 749 N N . SER A 1 87 ? 15.064 25.839 -8.621 1.00 49.28 87 SER A N 1
ATOM 750 C CA . SER A 1 87 ? 14.757 27.261 -8.702 1.00 49.28 87 SER A CA 1
ATOM 751 C C . SER A 1 87 ? 16.052 28.011 -8.402 1.00 49.28 87 SER A C 1
ATOM 753 O O . SER A 1 87 ? 16.495 28.021 -7.256 1.00 49.28 87 SER A O 1
ATOM 755 N N . ILE A 1 88 ? 16.692 28.562 -9.434 1.00 50.19 88 ILE A N 1
ATOM 756 C CA . ILE A 1 88 ? 17.711 29.597 -9.267 1.00 50.19 88 ILE A CA 1
ATOM 757 C C . ILE A 1 88 ? 16.967 30.788 -8.664 1.00 50.19 88 ILE A C 1
ATOM 759 O O . ILE A 1 88 ? 16.184 31.445 -9.343 1.00 50.19 88 ILE A O 1
ATOM 763 N N . SER A 1 89 ? 17.130 30.996 -7.362 1.00 46.34 89 SER A N 1
ATOM 764 C CA . SER A 1 89 ? 16.870 32.283 -6.732 1.00 46.34 89 SER A CA 1
ATOM 765 C C . SER A 1 89 ? 17.977 33.218 -7.203 1.00 46.34 89 SER A C 1
ATOM 767 O O . SER A 1 89 ? 19.113 33.105 -6.749 1.00 46.34 89 SER A O 1
ATOM 769 N N . SER A 1 90 ? 17.666 34.070 -8.178 1.00 43.41 90 SER A N 1
ATOM 770 C CA . SER A 1 90 ? 18.485 35.230 -8.513 1.00 43.41 90 SER A CA 1
ATOM 771 C C . SER A 1 90 ? 18.452 36.180 -7.319 1.00 43.41 90 SER A C 1
ATOM 773 O O . SER A 1 90 ? 17.434 36.822 -7.057 1.00 43.41 90 SER A O 1
ATOM 775 N N . ASP A 1 91 ? 19.547 36.188 -6.573 1.00 47.78 91 ASP A N 1
ATOM 776 C CA . ASP A 1 91 ? 19.852 37.160 -5.536 1.00 47.78 91 ASP A CA 1
ATOM 777 C C . ASP A 1 91 ? 20.197 38.483 -6.239 1.00 47.78 91 ASP A C 1
ATOM 779 O O . ASP A 1 91 ? 21.265 38.618 -6.834 1.00 47.78 91 ASP A O 1
ATOM 783 N N . ASN A 1 92 ? 19.244 39.417 -6.281 1.00 51.75 92 ASN A N 1
ATOM 784 C CA . ASN A 1 92 ? 19.499 40.795 -6.695 1.00 51.75 92 ASN A CA 1
ATOM 785 C C . ASN A 1 92 ? 19.807 41.596 -5.425 1.00 51.75 92 ASN A C 1
ATOM 787 O O . ASN A 1 92 ? 18.891 42.103 -4.779 1.00 51.75 92 ASN A O 1
ATOM 791 N N . SER A 1 93 ? 21.089 41.695 -5.077 1.00 45.69 93 SER A N 1
ATOM 792 C CA . SER A 1 93 ? 21.593 42.736 -4.177 1.00 45.69 93 SER A CA 1
ATOM 793 C C . SER A 1 93 ? 21.999 43.937 -5.037 1.00 45.69 93 SER A C 1
ATOM 795 O O . SER A 1 93 ? 22.841 43.795 -5.923 1.00 45.69 93 SER A O 1
ATOM 797 N N . SER A 1 94 ? 21.348 45.083 -4.826 1.00 49.28 94 SER A N 1
ATOM 798 C CA . SER A 1 94 ? 21.795 46.409 -5.288 1.00 49.28 94 SER A CA 1
ATOM 799 C C . SER A 1 94 ? 22.388 47.179 -4.121 1.00 49.28 94 SER A C 1
ATOM 801 O O . SER A 1 94 ? 21.902 46.955 -2.990 1.00 49.28 94 SER A O 1
#

Radius of gyration: 18.99 Å; chains: 1; bounding box: 42×58×38 Å

Sequence (94 aa):
IKVKTPPRPQNRFILYRRFKSRSPKFKKRRKEDRKVKLTSKEIAILWKNETEEVKKVFCALERMVKIKHREVYGDDYKYKKKKRGSSISSDNSS